Protein AF-A0A813CCL3-F1 (afdb_monomer)

pLDDT: mean 75.65, std 11.77, range [35.5, 90.88]

Secondary structure (DSSP, 8-state):
---S-S-------SS--SSHHHHHHHHHHHHHHHHHHHHHHHHHTT---------HHHHHHHHHTTSS------GGG-TTHHHHS---HHHHHHHHHHTT-S-SGGGS--

Organism: NCBI:txid1628268

Radius of gyration: 16.39 Å; Cα contacts (8 Å, |Δi|>4): 70; chains: 1; bounding box: 43×26×41 Å

Solvent-accessible surface area (backbone atoms only — not comparable to full-atom values): 6962 Å² total; per-residue (Å²): 140,78,54,53,79,93,74,87,85,88,74,83,73,95,65,90,63,95,44,71,68,52,46,54,49,50,52,49,33,51,59,34,40,52,48,26,56,51,26,52,52,29,51,76,68,68,70,47,88,58,87,68,80,50,42,73,75,46,48,58,54,28,48,74,64,71,78,44,82,91,75,92,71,59,74,93,72,38,50,64,47,52,74,77,47,99,63,55,72,71,57,31,51,54,29,31,51,71,40,49,75,57,63,81,70,74,70,69,76,120

Structure (mmCIF, N/CA/C/O backbone):
data_AF-A0A813CCL3-F1
#
_entry.id   AF-A0A813CCL3-F1
#
loop_
_atom_site.group_PDB
_atom_site.id
_atom_site.type_symbol
_atom_site.label_atom_id
_atom_site.label_alt_id
_atom_site.label_comp_id
_atom_site.label_asym_id
_atom_site.label_entity_id
_atom_site.label_seq_id
_atom_site.pdbx_PDB_ins_code
_atom_site.Cartn_x
_atom_site.Cartn_y
_atom_site.Cartn_z
_atom_site.occupancy
_atom_site.B_iso_or_equiv
_atom_site.auth_seq_id
_atom_site.auth_comp_id
_atom_site.auth_asym_id
_atom_site.auth_atom_id
_atom_site.pdbx_PDB_model_num
ATOM 1 N N . MET A 1 1 ? -7.497 -7.714 -18.018 1.00 35.50 1 MET A N 1
ATOM 2 C CA . MET A 1 1 ? -7.810 -6.370 -17.479 1.00 35.50 1 MET A CA 1
ATOM 3 C C . MET A 1 1 ? -7.451 -6.399 -16.002 1.00 35.50 1 MET A C 1
ATOM 5 O O . MET A 1 1 ? -7.986 -7.254 -15.316 1.00 35.50 1 MET A O 1
ATOM 9 N N . GLY A 1 2 ? -6.480 -5.600 -15.551 1.00 46.06 2 GLY A N 1
ATOM 10 C CA . GLY A 1 2 ? -5.970 -5.647 -14.165 1.00 46.06 2 GLY A CA 1
ATOM 11 C C . GLY A 1 2 ? -4.444 -5.611 -14.013 1.00 46.06 2 GLY A C 1
ATOM 12 O O . GLY A 1 2 ? -3.949 -5.701 -12.901 1.00 46.06 2 GLY A O 1
ATOM 13 N N . GLN A 1 3 ? -3.687 -5.469 -15.104 1.00 58.78 3 GLN A N 1
ATOM 14 C CA . GLN A 1 3 ? -2.217 -5.436 -15.077 1.00 58.78 3 GLN A CA 1
ATOM 15 C C . GLN A 1 3 ? -1.650 -4.046 -14.760 1.00 58.78 3 GLN A C 1
ATOM 17 O O . GLN A 1 3 ? -0.546 -3.750 -15.174 1.00 58.78 3 GLN A O 1
ATOM 22 N N . ALA A 1 4 ? -2.407 -3.161 -14.115 1.00 63.88 4 ALA A N 1
ATOM 23 C CA . ALA A 1 4 ? -1.922 -1.831 -13.772 1.00 63.88 4 ALA A CA 1
ATOM 24 C C . ALA A 1 4 ? -2.490 -1.413 -12.411 1.00 63.88 4 ALA A C 1
ATOM 26 O O . ALA A 1 4 ? -3.666 -1.689 -12.138 1.00 63.88 4 ALA A O 1
ATOM 27 N N . PRO A 1 5 ? -1.686 -0.765 -11.553 1.00 69.56 5 PRO A N 1
ATOM 28 C CA . PRO A 1 5 ? -2.147 -0.320 -10.247 1.00 69.56 5 PRO A CA 1
ATOM 29 C C . PRO A 1 5 ? -3.283 0.702 -10.404 1.00 69.56 5 PRO A C 1
ATOM 31 O O . PRO A 1 5 ? -3.158 1.675 -11.143 1.00 69.56 5 PRO A O 1
ATOM 34 N N . ILE A 1 6 ? -4.393 0.483 -9.691 1.00 74.50 6 ILE A N 1
ATOM 35 C CA . ILE A 1 6 ? -5.575 1.369 -9.711 1.00 74.50 6 ILE A CA 1
ATOM 36 C C . ILE A 1 6 ? -5.239 2.740 -9.107 1.00 74.50 6 ILE A C 1
ATOM 38 O O . ILE A 1 6 ? -5.706 3.776 -9.575 1.00 74.50 6 ILE A O 1
ATOM 42 N N . ASN A 1 7 ? -4.419 2.750 -8.058 1.00 76.50 7 ASN A N 1
ATOM 43 C CA . ASN A 1 7 ? -3.907 3.956 -7.432 1.00 76.50 7 ASN A CA 1
ATOM 44 C C . ASN A 1 7 ? -2.534 3.668 -6.824 1.00 76.50 7 ASN A C 1
ATOM 46 O O . ASN A 1 7 ? -2.303 2.585 -6.285 1.00 76.50 7 ASN A O 1
ATOM 50 N N . TRP A 1 8 ? -1.639 4.648 -6.903 1.00 75.19 8 TRP A N 1
ATOM 51 C CA . TRP A 1 8 ? -0.353 4.603 -6.230 1.00 75.19 8 TRP A CA 1
ATOM 52 C C . TRP A 1 8 ? 0.003 5.976 -5.661 1.00 75.19 8 TRP A C 1
ATOM 54 O O . TRP A 1 8 ? -0.142 6.993 -6.343 1.00 75.19 8 TRP A O 1
ATOM 64 N N . ARG A 1 9 ? 0.532 6.003 -4.435 1.00 75.25 9 ARG A N 1
ATOM 65 C CA . ARG A 1 9 ? 1.067 7.210 -3.800 1.00 75.25 9 ARG A CA 1
ATOM 66 C C . ARG A 1 9 ? 2.415 6.896 -3.160 1.00 75.25 9 ARG A C 1
ATOM 68 O O . ARG A 1 9 ? 2.505 6.040 -2.291 1.00 75.25 9 ARG A O 1
ATOM 75 N N . SER A 1 10 ? 3.444 7.648 -3.549 1.00 72.62 10 SER A N 1
ATOM 76 C CA . SER A 1 10 ? 4.726 7.692 -2.842 1.00 72.62 10 SER A CA 1
ATOM 77 C C . SER A 1 10 ? 4.809 9.008 -2.076 1.00 72.62 10 SER A C 1
ATOM 79 O O . SER A 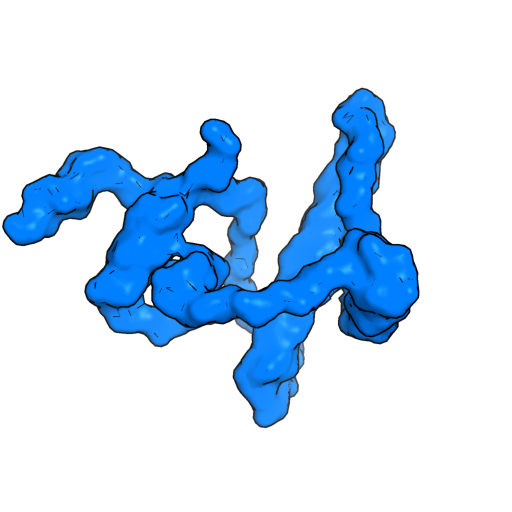1 10 ? 4.801 10.085 -2.672 1.00 72.62 10 SER A O 1
ATOM 81 N N . ALA A 1 11 ? 4.812 8.933 -0.747 1.00 72.19 11 ALA A N 1
ATOM 82 C CA . ALA A 1 11 ? 4.882 10.095 0.129 1.00 72.19 11 ALA A CA 1
ATOM 83 C C . ALA A 1 11 ? 5.756 9.783 1.345 1.00 72.19 11 ALA A C 1
ATOM 85 O O . ALA A 1 11 ? 5.851 8.637 1.781 1.00 72.19 11 ALA A O 1
ATOM 86 N N . ARG A 1 12 ? 6.388 10.816 1.91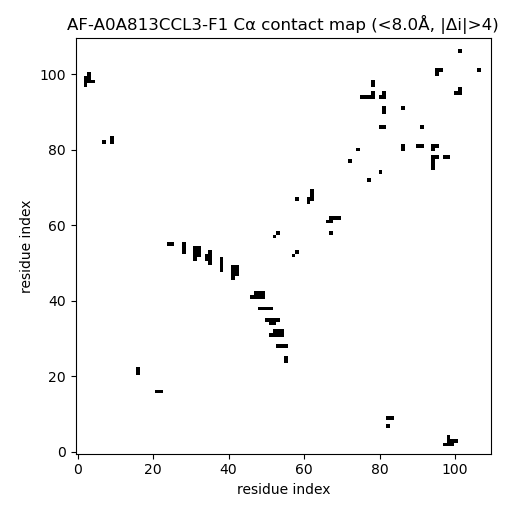5 1.00 74.00 12 ARG A N 1
ATOM 87 C CA . ARG A 1 12 ? 7.073 10.667 3.203 1.00 74.00 12 ARG A CA 1
ATOM 88 C C . ARG A 1 12 ? 6.034 10.420 4.290 1.00 74.00 12 ARG A C 1
ATOM 90 O O . ARG A 1 12 ? 5.104 11.211 4.437 1.00 74.00 12 ARG A O 1
ATOM 97 N N . GLN A 1 13 ? 6.229 9.350 5.050 1.00 74.19 13 GLN A N 1
ATOM 98 C CA . GLN A 1 13 ? 5.386 9.023 6.191 1.00 74.19 13 GLN A CA 1
ATOM 99 C C . GLN A 1 13 ? 5.480 10.130 7.255 1.00 74.19 13 GLN A C 1
ATOM 101 O O . GLN A 1 13 ? 6.569 10.630 7.543 1.00 74.19 13 GLN A O 1
ATOM 106 N N . SER A 1 14 ? 4.342 10.529 7.832 1.00 80.06 14 SER A N 1
ATOM 107 C CA . SER A 1 14 ? 4.266 11.635 8.805 1.00 80.06 14 SER A CA 1
ATOM 108 C C . SER A 1 14 ? 4.843 11.295 10.180 1.00 80.06 14 SER A C 1
ATOM 110 O O . SER A 1 14 ? 5.055 12.185 11.001 1.00 80.06 14 SER A O 1
ATOM 112 N N . THR A 1 15 ? 5.058 10.010 10.454 1.00 81.56 15 THR A N 1
ATOM 113 C CA . THR A 1 15 ? 5.491 9.494 11.753 1.00 81.56 15 THR A CA 1
ATOM 114 C C . THR A 1 15 ? 6.606 8.479 11.543 1.00 81.56 15 THR A C 1
ATOM 116 O O . THR A 1 15 ? 6.563 7.703 10.590 1.00 81.56 15 THR A O 1
ATOM 119 N N . ILE A 1 16 ? 7.608 8.496 12.426 1.00 84.12 16 ILE A N 1
ATOM 120 C CA . ILE A 1 16 ? 8.693 7.512 12.423 1.00 84.12 16 ILE A CA 1
ATOM 121 C C . ILE A 1 16 ? 8.153 6.213 13.017 1.00 84.12 16 ILE A C 1
ATOM 123 O O . ILE A 1 16 ? 7.730 6.191 14.170 1.00 84.12 16 ILE A O 1
ATOM 127 N N . THR A 1 17 ? 8.187 5.144 12.235 1.00 84.75 17 THR A N 1
ATOM 128 C CA . THR A 1 17 ? 7.865 3.792 12.695 1.00 84.75 17 THR A CA 1
ATOM 129 C C . THR A 1 17 ? 9.078 3.137 13.338 1.00 84.75 17 THR A C 1
ATOM 131 O O . THR A 1 17 ? 10.210 3.326 12.890 1.00 84.75 17 THR A O 1
ATOM 134 N N . LEU A 1 18 ? 8.840 2.331 14.365 1.00 87.56 18 LEU A N 1
ATOM 135 C CA . LEU A 1 18 ? 9.855 1.622 15.139 1.00 87.56 18 LEU A CA 1
ATOM 136 C C . LEU A 1 18 ? 10.251 0.278 14.508 1.00 87.56 18 LEU A C 1
ATOM 138 O O . LEU A 1 18 ? 11.219 -0.343 14.943 1.00 87.56 18 LEU A O 1
ATOM 142 N N . SER A 1 19 ? 9.517 -0.187 13.493 1.00 86.25 19 SER A N 1
ATOM 143 C CA . SER A 1 19 ? 9.818 -1.423 12.763 1.00 86.25 19 SER A CA 1
ATOM 144 C C . SER A 1 19 ? 9.315 -1.382 11.319 1.00 86.25 19 SER A C 1
ATOM 146 O O . SER A 1 19 ? 8.428 -0.598 10.987 1.00 86.25 19 SER A O 1
ATOM 148 N N . THR A 1 20 ? 9.843 -2.271 10.473 1.00 81.38 20 THR A N 1
ATOM 149 C CA . THR A 1 20 ? 9.377 -2.451 9.088 1.00 81.38 20 THR A CA 1
ATOM 150 C C . THR A 1 20 ? 7.928 -2.927 9.026 1.00 81.38 20 THR A C 1
ATOM 152 O O . THR A 1 20 ? 7.165 -2.433 8.205 1.00 81.38 20 THR A O 1
ATOM 155 N N . ALA A 1 21 ? 7.527 -3.825 9.931 1.00 81.94 21 ALA A N 1
ATOM 156 C CA . ALA A 1 21 ? 6.149 -4.304 10.030 1.00 81.94 21 ALA A CA 1
ATOM 157 C C . ALA A 1 21 ? 5.167 -3.161 10.338 1.00 81.94 21 ALA A C 1
ATOM 159 O O . ALA A 1 21 ? 4.069 -3.108 9.791 1.00 81.94 21 ALA A O 1
ATOM 160 N N . GLU A 1 22 ? 5.569 -2.210 11.183 1.00 81.25 22 GLU A N 1
ATOM 161 C CA . GLU A 1 22 ? 4.759 -1.028 11.480 1.00 81.25 22 GLU A CA 1
ATOM 162 C C . GLU A 1 22 ? 4.669 -0.076 10.275 1.00 81.25 22 GLU A C 1
ATOM 164 O O . GLU A 1 22 ? 3.596 0.467 10.009 1.00 81.25 22 GLU A O 1
ATOM 169 N N . SER A 1 23 ? 5.751 0.087 9.501 1.00 82.69 23 SER A N 1
ATOM 170 C CA . SER A 1 23 ? 5.714 0.833 8.231 1.00 82.69 23 SER A CA 1
ATOM 171 C C . SER A 1 23 ? 4.771 0.183 7.216 1.00 82.69 23 SER A C 1
ATOM 173 O O . SER A 1 23 ? 3.969 0.875 6.590 1.00 82.69 23 SER A O 1
ATOM 175 N N . GLU A 1 24 ? 4.829 -1.144 7.077 1.00 82.75 24 GLU A N 1
ATOM 176 C CA . GLU A 1 24 ? 3.960 -1.909 6.175 1.00 82.75 24 GLU A CA 1
ATOM 177 C C . GLU A 1 24 ? 2.488 -1.835 6.612 1.00 82.75 24 GLU A C 1
ATOM 179 O O . GLU A 1 24 ? 1.603 -1.631 5.775 1.00 82.75 24 GLU A O 1
ATOM 184 N N . LEU A 1 25 ? 2.208 -1.901 7.919 1.00 83.00 25 LEU A N 1
ATOM 185 C CA . LEU A 1 25 ? 0.861 -1.706 8.461 1.00 83.00 25 LEU A CA 1
ATOM 186 C C . LEU A 1 25 ? 0.339 -0.289 8.185 1.00 83.00 25 LEU A C 1
ATOM 188 O O . LEU A 1 25 ? -0.811 -0.127 7.781 1.00 83.00 25 LEU A O 1
ATOM 192 N N . ALA A 1 26 ? 1.165 0.740 8.375 1.00 83.06 26 ALA A N 1
ATOM 193 C CA . ALA A 1 26 ? 0.776 2.121 8.105 1.00 83.06 26 ALA A CA 1
ATOM 194 C C . ALA A 1 26 ? 0.474 2.356 6.616 1.00 83.06 26 ALA A C 1
ATOM 196 O O 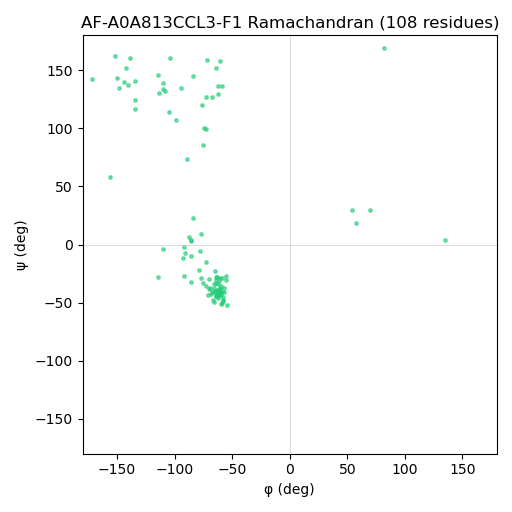. ALA A 1 26 ? -0.560 2.939 6.285 1.00 83.06 26 ALA A O 1
ATOM 197 N N . ALA A 1 27 ? 1.323 1.840 5.722 1.00 80.94 27 ALA A N 1
ATOM 198 C CA . ALA A 1 27 ? 1.085 1.883 4.281 1.00 80.94 27 ALA A CA 1
ATOM 199 C C . ALA A 1 27 ? -0.206 1.139 3.897 1.00 80.94 27 ALA A C 1
ATOM 201 O O . ALA A 1 27 ? -0.996 1.640 3.095 1.00 80.94 27 ALA A O 1
ATOM 202 N N . SER A 1 28 ? -0.465 -0.012 4.526 1.00 80.56 28 SER A N 1
ATOM 203 C CA . SER A 1 28 ? -1.703 -0.775 4.334 1.00 80.56 28 SER A CA 1
ATOM 204 C C . SER A 1 28 ? -2.931 0.029 4.758 1.00 80.56 28 SER A C 1
ATOM 206 O O . SER A 1 28 ? -3.919 0.060 4.033 1.00 80.56 28 SER A O 1
ATOM 208 N N . VAL A 1 29 ? -2.872 0.734 5.893 1.00 81.62 29 VAL A N 1
ATOM 209 C CA . VAL A 1 29 ? -3.963 1.609 6.355 1.00 81.62 29 VAL A CA 1
ATOM 210 C C . VAL A 1 29 ? -4.208 2.768 5.384 1.00 81.62 29 VAL A C 1
ATOM 212 O O . VAL A 1 29 ? -5.366 3.064 5.097 1.00 81.62 29 VAL A O 1
ATOM 215 N N . GLU A 1 30 ? -3.162 3.408 4.851 1.00 81.38 30 GLU A N 1
ATOM 216 C CA . GLU A 1 30 ? -3.321 4.491 3.867 1.00 81.38 30 GLU A CA 1
ATOM 217 C C . GLU A 1 30 ? -3.921 4.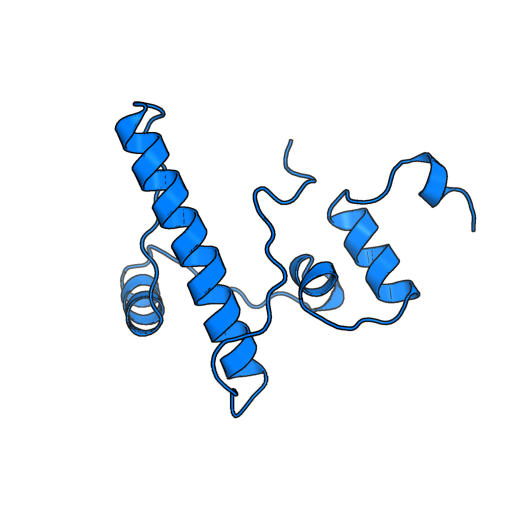008 2.542 1.00 81.38 30 GLU A C 1
ATOM 219 O O . GLU A 1 30 ? -4.900 4.590 2.067 1.00 81.38 30 GLU A O 1
ATOM 224 N N . GLY A 1 31 ? -3.387 2.928 1.960 1.00 79.50 31 GLY A N 1
ATOM 225 C CA . GLY A 1 31 ? -3.929 2.361 0.719 1.00 79.50 31 GLY A CA 1
ATOM 226 C C . GLY A 1 31 ? -5.385 1.938 0.885 1.00 79.50 31 GLY A C 1
ATOM 227 O O . GLY A 1 31 ? -6.234 2.137 0.015 1.00 79.50 31 GLY A O 1
ATOM 228 N N . ALA A 1 32 ? -5.705 1.443 2.070 1.00 77.69 32 ALA A N 1
ATOM 229 C CA . ALA A 1 32 ? -7.039 1.034 2.392 1.00 77.69 32 ALA A CA 1
ATOM 230 C C . ALA A 1 32 ? -8.008 2.201 2.654 1.00 77.69 32 ALA A C 1
ATOM 232 O O . ALA A 1 32 ? -9.169 2.101 2.268 1.00 77.69 32 ALA A O 1
ATOM 233 N N . LEU A 1 33 ? -7.545 3.322 3.223 1.00 78.62 33 LEU A N 1
ATOM 234 C CA . LEU A 1 33 ? -8.298 4.582 3.304 1.00 78.62 33 LEU A CA 1
ATOM 235 C C . LEU A 1 33 ? -8.614 5.150 1.908 1.00 78.62 33 LEU A C 1
ATOM 237 O O . LEU A 1 33 ? -9.721 5.648 1.670 1.00 78.62 33 LEU A O 1
ATOM 241 N N . ALA A 1 34 ? -7.656 5.062 0.980 1.00 80.31 34 ALA A N 1
ATOM 242 C CA . ALA A 1 34 ? -7.843 5.493 -0.404 1.00 80.31 34 ALA A CA 1
ATOM 243 C C . ALA A 1 34 ? -8.962 4.697 -1.098 1.00 80.31 34 ALA A C 1
ATOM 245 O O . ALA A 1 34 ? -9.800 5.289 -1.780 1.00 80.31 34 ALA A O 1
ATOM 246 N N . LEU A 1 35 ? -9.044 3.385 -0.843 1.00 78.31 35 LEU A N 1
ATOM 247 C CA . LEU A 1 35 ? -10.131 2.537 -1.342 1.00 78.31 35 LEU A CA 1
ATOM 248 C C . LEU A 1 35 ? -11.510 2.990 -0.821 1.00 78.31 35 LEU A C 1
ATOM 250 O O . LEU A 1 35 ? -12.467 3.008 -1.589 1.00 78.31 35 LEU A O 1
ATOM 254 N N . LEU A 1 36 ? -11.599 3.447 0.436 1.00 76.88 36 LEU A N 1
ATOM 255 C CA . LEU A 1 36 ? -12.875 3.888 1.046 1.00 76.88 36 LEU A CA 1
ATOM 256 C C . LEU A 1 36 ? -13.380 5.151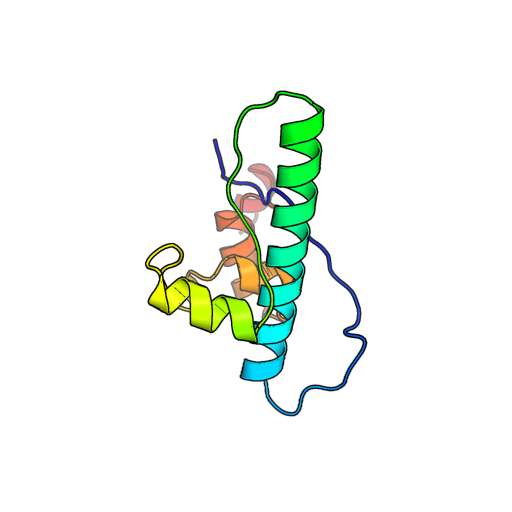 0.409 1.00 76.88 36 LEU A C 1
ATOM 258 O O . LEU A 1 36 ? -14.570 5.311 0.161 1.00 76.88 36 LEU A O 1
ATOM 262 N N . SER A 1 37 ? -12.443 6.063 0.184 1.00 79.56 37 SER A N 1
ATOM 263 C CA . SER A 1 37 ? -12.723 7.330 -0.464 1.00 79.56 37 SER A CA 1
ATOM 264 C C . SER A 1 37 ? -13.236 7.072 -1.882 1.00 79.56 37 SER A C 1
ATOM 266 O O . SER A 1 37 ? -14.218 7.679 -2.296 1.00 79.56 37 SER A O 1
ATOM 268 N N . ALA A 1 38 ? -12.635 6.114 -2.598 1.00 80.81 38 ALA A N 1
ATOM 269 C CA . ALA A 1 38 ? -13.099 5.701 -3.918 1.00 80.81 38 ALA A CA 1
ATOM 270 C C . ALA A 1 38 ? -14.484 5.027 -3.885 1.00 80.81 38 ALA A C 1
ATOM 272 O O . ALA A 1 38 ? -15.313 5.327 -4.742 1.00 80.81 38 ALA A O 1
ATOM 273 N N . GLU A 1 39 ? -14.775 4.165 -2.902 1.00 78.75 39 GLU A N 1
ATOM 274 C CA . GLU A 1 39 ? -16.118 3.591 -2.716 1.00 78.75 39 GLU A CA 1
ATOM 275 C C . GLU A 1 39 ? -17.165 4.660 -2.421 1.00 78.75 39 GLU A C 1
ATOM 277 O O . GLU A 1 39 ? -18.233 4.636 -3.030 1.00 78.75 39 GLU A O 1
ATOM 282 N N . ALA A 1 40 ? -16.871 5.592 -1.513 1.00 79.56 40 ALA A N 1
ATOM 283 C CA . ALA A 1 40 ? -17.792 6.664 -1.157 1.00 79.56 40 ALA A CA 1
ATOM 284 C C . ALA A 1 40 ? -18.162 7.483 -2.400 1.00 79.56 40 ALA A C 1
ATOM 286 O O . ALA A 1 40 ? -19.346 7.630 -2.704 1.00 79.56 40 ALA A O 1
ATOM 287 N N . LEU A 1 41 ? -17.161 7.888 -3.189 1.00 81.50 41 LEU A N 1
ATOM 288 C CA . LEU A 1 41 ? -17.375 8.560 -4.473 1.00 81.50 41 LEU A CA 1
ATOM 289 C C . LEU A 1 41 ? -18.163 7.687 -5.459 1.00 81.50 41 LEU A C 1
ATOM 291 O O . LEU A 1 41 ? -19.072 8.171 -6.127 1.00 81.50 41 LEU A O 1
ATOM 295 N N . GLY A 1 42 ? -17.863 6.389 -5.530 1.00 81.44 42 GLY A N 1
ATOM 296 C CA . GLY A 1 42 ? -18.615 5.442 -6.353 1.00 81.44 42 GLY A CA 1
ATOM 297 C C . GLY A 1 42 ? -20.095 5.371 -5.972 1.00 81.44 42 GLY A C 1
ATOM 298 O O . GLY A 1 42 ? -20.957 5.356 -6.851 1.00 81.44 42 GLY A O 1
ATOM 299 N N . SER A 1 43 ? -20.395 5.392 -4.673 1.00 79.56 43 SER A N 1
ATOM 300 C CA . SER A 1 43 ? -21.765 5.387 -4.157 1.00 79.56 43 SER A CA 1
ATOM 301 C C . SER A 1 43 ? -22.512 6.684 -4.481 1.00 79.56 43 SER A C 1
ATOM 303 O O . SER A 1 43 ? -23.659 6.625 -4.918 1.00 79.56 43 SER A O 1
ATOM 305 N N . GLU A 1 44 ? -21.846 7.838 -4.370 1.00 84.00 44 GLU A N 1
ATOM 306 C CA . GLU A 1 44 ? -22.409 9.144 -4.741 1.00 84.00 44 GLU A CA 1
ATOM 307 C C . GLU A 1 44 ? -22.706 9.236 -6.244 1.00 84.00 44 GLU A C 1
ATOM 309 O O . GLU A 1 44 ? -23.689 9.850 -6.655 1.00 84.00 44 GLU A O 1
ATOM 314 N N . LEU A 1 45 ? -21.890 8.578 -7.070 1.00 85.50 45 LEU A N 1
ATOM 315 C CA . LEU A 1 45 ? -22.039 8.537 -8.525 1.00 85.50 45 LEU A CA 1
ATOM 316 C C . LEU A 1 45 ? -22.961 7.407 -9.022 1.00 85.50 45 LEU A C 1
ATOM 318 O O . LEU A 1 45 ? -23.062 7.198 -10.231 1.00 85.50 45 LEU A O 1
ATOM 322 N N . ASN A 1 46 ? -23.637 6.673 -8.125 1.00 80.19 46 ASN A N 1
ATOM 323 C CA . ASN A 1 46 ? -24.454 5.493 -8.451 1.00 80.19 46 ASN A CA 1
ATOM 324 C C . ASN A 1 46 ? -23.704 4.409 -9.256 1.00 80.19 46 ASN A C 1
ATOM 326 O O . ASN A 1 46 ? -24.311 3.647 -10.007 1.00 80.19 46 ASN A O 1
ATOM 330 N N . LEU A 1 47 ? -22.386 4.284 -9.071 1.00 73.44 47 LEU A N 1
ATOM 331 C CA . LEU A 1 47 ? -21.544 3.291 -9.756 1.00 73.44 47 LEU A CA 1
ATOM 332 C C . LEU A 1 47 ? -21.679 1.867 -9.177 1.00 73.44 47 LEU A C 1
ATOM 334 O O . LEU A 1 47 ? -20.940 0.962 -9.558 1.00 73.44 47 LEU A O 1
ATOM 338 N N . GLY A 1 48 ? -22.646 1.646 -8.285 1.00 62.81 48 GLY A N 1
ATOM 339 C CA . GLY A 1 48 ? -22.819 0.394 -7.557 1.00 62.81 48 GLY A CA 1
ATOM 340 C C . GLY A 1 48 ? -21.905 0.297 -6.333 1.00 62.81 48 GLY A C 1
ATOM 341 O O . GLY A 1 48 ? -21.016 1.117 -6.107 1.00 62.81 48 GLY A O 1
ATOM 342 N N . LYS A 1 49 ? -22.166 -0.702 -5.489 1.00 56.38 49 LYS A N 1
ATOM 343 C CA . LYS A 1 49 ? -21.455 -0.893 -4.222 1.00 56.38 49 LYS A CA 1
ATOM 344 C C . LYS A 1 49 ? -20.043 -1.431 -4.486 1.00 56.38 49 LYS A C 1
ATOM 346 O O . LYS A 1 49 ? -19.873 -2.629 -4.697 1.00 56.38 49 LYS A O 1
ATOM 351 N N . MET A 1 50 ? -19.035 -0.561 -4.444 1.00 57.31 50 MET A N 1
ATOM 352 C CA . MET A 1 50 ? -17.682 -0.981 -4.049 1.00 57.31 50 MET A CA 1
ATOM 353 C C . MET A 1 50 ? -17.697 -1.263 -2.538 1.00 57.31 50 MET A C 1
ATOM 355 O O . MET A 1 50 ? -18.644 -0.858 -1.882 1.00 57.31 50 MET A O 1
ATOM 359 N N . ARG A 1 51 ? -16.769 -2.039 -1.973 1.00 52.72 51 ARG A N 1
ATOM 360 C CA . ARG A 1 51 ? -16.862 -2.505 -0.575 1.00 52.72 51 ARG A CA 1
ATOM 361 C C . ARG A 1 51 ? -15.521 -2.329 0.129 1.00 52.72 51 ARG A C 1
ATOM 363 O O . ARG A 1 51 ? -14.553 -2.966 -0.273 1.00 52.72 51 ARG A O 1
ATOM 370 N N . SER A 1 52 ? -15.456 -1.496 1.166 1.00 49.41 52 SER A N 1
ATOM 371 C CA . SER A 1 52 ? -14.218 -1.134 1.862 1.00 49.41 52 SER A CA 1
ATOM 372 C C . SER A 1 52 ? -14.490 -0.302 3.142 1.00 49.41 52 SER A C 1
ATOM 374 O O . SER A 1 52 ? -15.370 0.557 3.149 1.00 49.41 52 SER A O 1
ATOM 376 N N . ARG A 1 53 ? -13.743 -0.494 4.263 1.00 50.22 53 ARG A N 1
ATOM 377 C CA . ARG A 1 53 ? -13.729 0.514 5.376 1.00 50.22 53 ARG A CA 1
ATOM 378 C C . ARG A 1 53 ? -12.525 0.617 6.369 1.00 50.22 53 ARG A C 1
ATOM 380 O O . ARG A 1 53 ? -12.760 0.588 7.558 1.00 50.22 53 ARG A O 1
ATOM 387 N N . ILE A 1 54 ? -11.258 0.845 6.012 1.00 53.72 54 ILE A N 1
ATOM 388 C CA . ILE A 1 54 ? -10.092 0.480 6.849 1.00 53.72 54 ILE A CA 1
ATOM 389 C C . ILE A 1 54 ? -9.453 1.527 7.813 1.00 53.72 54 ILE A C 1
ATOM 391 O O . ILE A 1 54 ? -9.144 2.650 7.429 1.00 53.72 54 ILE A O 1
ATOM 395 N N . LYS A 1 55 ? -9.165 1.090 9.063 1.00 55.31 55 LYS A N 1
ATOM 396 C CA . LYS A 1 55 ? -8.205 1.625 10.081 1.00 55.31 55 LYS A CA 1
ATOM 397 C C . LYS A 1 55 ? -7.478 0.452 10.777 1.00 55.31 55 LYS A C 1
ATOM 399 O O . LYS A 1 55 ? -8.035 -0.629 10.800 1.00 55.31 55 LYS A O 1
ATOM 404 N N . ALA A 1 56 ? -6.319 0.627 11.428 1.00 58.78 56 ALA A N 1
ATOM 405 C CA . ALA A 1 56 ? -5.550 -0.490 12.029 1.00 58.78 56 ALA A CA 1
ATOM 406 C C . ALA A 1 56 ? -6.342 -1.383 13.018 1.00 58.78 56 ALA A C 1
ATOM 408 O O . ALA A 1 56 ? -6.403 -2.592 12.828 1.00 58.78 56 ALA A O 1
ATOM 409 N N . GLY A 1 57 ? -7.016 -0.809 14.025 1.00 62.00 57 GLY A N 1
ATOM 410 C CA . GLY A 1 57 ? -7.904 -1.579 14.918 1.00 62.00 57 GLY A CA 1
ATOM 411 C C . GLY A 1 57 ? -9.109 -2.189 14.191 1.00 62.00 57 GLY A C 1
ATOM 412 O O . GLY A 1 57 ? -9.592 -3.253 14.555 1.00 62.00 57 GLY A O 1
ATOM 413 N N . TRP A 1 58 ? -9.535 -1.553 13.103 1.00 66.19 58 TRP A N 1
ATOM 414 C CA . TRP A 1 58 ? -10.591 -2.054 12.235 1.00 66.19 58 TRP A CA 1
ATOM 415 C C . TRP A 1 58 ? -10.111 -3.185 11.308 1.00 66.19 58 TRP A C 1
ATOM 417 O O . TRP A 1 58 ? -10.915 -4.044 10.975 1.00 66.19 58 TRP A O 1
ATOM 427 N N . ILE A 1 59 ? -8.826 -3.240 10.906 1.00 69.12 59 ILE A N 1
ATOM 428 C CA . ILE A 1 59 ? -8.262 -4.372 10.141 1.00 69.12 59 ILE A CA 1
ATOM 429 C C . ILE A 1 59 ? -8.456 -5.631 10.976 1.00 69.12 59 ILE A C 1
ATOM 431 O O . ILE A 1 59 ? -9.045 -6.591 10.497 1.00 69.12 59 ILE A O 1
ATOM 435 N N . TYR A 1 60 ? -8.060 -5.583 12.250 1.00 71.31 60 TYR A N 1
ATOM 436 C CA . TYR A 1 60 ? -8.293 -6.675 13.192 1.00 71.31 60 TYR A CA 1
ATOM 437 C C . TYR A 1 60 ? -9.782 -7.015 13.344 1.00 71.31 60 TYR A C 1
ATOM 439 O O . TYR A 1 60 ? -10.149 -8.184 13.273 1.00 71.31 60 TYR A O 1
ATOM 447 N N . GLU A 1 61 ? -10.650 -6.011 13.486 1.00 71.81 61 GLU A N 1
ATOM 448 C CA . GLU A 1 61 ? -12.105 -6.204 13.584 1.00 71.81 61 GLU A CA 1
ATOM 449 C C . GLU A 1 61 ? -12.709 -6.854 12.322 1.00 71.81 61 GLU A C 1
ATOM 451 O O . GLU A 1 61 ? -13.680 -7.601 12.399 1.00 71.81 61 GLU A O 1
ATOM 456 N N . ARG A 1 62 ? -12.132 -6.607 11.143 1.00 69.12 62 ARG A N 1
ATOM 457 C CA . ARG A 1 62 ? -12.602 -7.166 9.865 1.00 69.12 62 ARG A CA 1
ATOM 458 C C . ARG A 1 62 ? -12.055 -8.530 9.537 1.00 69.12 62 ARG A C 1
ATOM 460 O O . ARG A 1 62 ? -12.791 -9.310 8.947 1.00 69.12 62 ARG A O 1
ATOM 467 N N . LEU A 1 63 ? -10.829 -8.817 9.963 1.00 74.25 63 LEU A N 1
ATOM 468 C CA . LEU A 1 63 ? -10.304 -10.178 9.989 1.00 74.25 63 LEU A CA 1
ATOM 469 C C . LEU A 1 63 ? -11.214 -11.073 10.842 1.00 74.25 63 LEU A C 1
ATOM 471 O O . LEU A 1 63 ? -11.523 -12.187 10.444 1.00 74.25 63 LEU A O 1
ATOM 475 N N . GLN A 1 64 ? -11.708 -10.562 11.978 1.00 79.25 64 GLN A N 1
ATOM 476 C CA . GLN A 1 64 ? -12.687 -11.276 12.809 1.00 79.25 64 GLN A CA 1
ATOM 477 C C . GLN A 1 64 ? -14.076 -11.381 12.170 1.00 79.25 64 GLN A C 1
ATOM 479 O O . GLN A 1 64 ? -14.798 -12.332 12.445 1.00 79.25 64 GLN A O 1
ATOM 484 N N . ALA A 1 65 ? -14.462 -10.408 11.343 1.00 80.56 65 ALA A N 1
ATOM 485 C CA . ALA A 1 65 ? -15.743 -10.400 10.640 1.00 80.56 65 ALA A CA 1
ATOM 486 C C . ALA A 1 65 ? -15.732 -11.179 9.308 1.00 80.56 65 ALA A C 1
ATOM 488 O O . ALA A 1 65 ? -16.737 -11.131 8.608 1.00 80.56 65 ALA A O 1
ATOM 489 N N . GLU A 1 66 ? -14.620 -11.837 8.943 1.00 75.25 66 GLU A N 1
ATOM 490 C CA . GLU A 1 66 ? -14.421 -12.590 7.681 1.00 75.25 66 GLU A CA 1
ATOM 491 C C . GLU A 1 66 ? -14.633 -11.760 6.398 1.00 75.25 66 GLU A C 1
ATOM 493 O O . GLU A 1 66 ? -14.806 -12.266 5.293 1.00 75.25 66 GLU A O 1
ATOM 498 N N . ASP A 1 67 ? -14.578 -10.440 6.537 1.00 71.44 67 ASP A N 1
ATOM 499 C CA . ASP A 1 67 ? -14.764 -9.476 5.452 1.00 71.44 67 ASP A CA 1
ATOM 500 C C . ASP A 1 67 ? -13.438 -9.103 4.769 1.00 71.44 67 ASP A C 1
ATOM 502 O O . ASP A 1 67 ? -13.424 -8.367 3.779 1.00 71.44 67 ASP A O 1
ATOM 506 N N . LEU A 1 68 ? -12.326 -9.565 5.339 1.00 71.19 68 LEU A N 1
ATOM 507 C CA . LEU A 1 68 ? -10.964 -9.379 4.872 1.00 71.19 68 LEU A CA 1
ATOM 508 C C . LEU A 1 68 ? -10.168 -10.619 5.283 1.00 71.19 68 LEU A C 1
ATOM 510 O O . LEU A 1 68 ? -10.283 -11.061 6.423 1.00 71.19 68 LEU A O 1
ATOM 514 N N . GLU A 1 69 ? -9.364 -11.163 4.378 1.00 76.62 69 GLU A N 1
ATOM 515 C CA . GLU A 1 69 ? -8.486 -12.300 4.661 1.00 76.62 69 GLU A CA 1
ATOM 516 C C . GLU A 1 69 ? -7.033 -11.832 4.661 1.00 76.62 69 GLU A C 1
ATOM 518 O O . GLU A 1 69 ? -6.631 -11.000 3.843 1.00 76.62 69 GLU A O 1
ATOM 523 N N . LEU A 1 70 ? -6.246 -12.343 5.609 1.00 78.00 70 LEU A N 1
ATOM 524 C CA . LEU A 1 70 ? -4.815 -12.079 5.668 1.00 78.00 70 LEU A CA 1
ATOM 525 C C . LEU A 1 70 ? -4.078 -13.260 5.049 1.00 78.00 70 LEU A C 1
ATOM 527 O O . LEU A 1 70 ? -3.988 -14.327 5.654 1.00 78.00 70 LEU A O 1
ATOM 531 N N . GLU A 1 71 ? -3.534 -13.057 3.857 1.00 83.62 71 GLU A N 1
ATOM 532 C CA . GLU A 1 71 ? -2.702 -14.047 3.185 1.00 83.62 71 GLU A CA 1
ATOM 533 C C . GLU A 1 71 ? -1.246 -13.581 3.187 1.00 83.62 71 GLU A C 1
ATOM 535 O O . GLU A 1 71 ? -0.932 -12.433 2.867 1.00 83.62 71 GLU A O 1
ATOM 540 N N . HIS A 1 72 ? -0.335 -14.478 3.561 1.00 85.12 72 HIS A N 1
ATOM 541 C CA . HIS A 1 72 ? 1.085 -14.227 3.368 1.00 85.12 72 HIS A CA 1
ATOM 542 C C . HIS A 1 72 ? 1.421 -14.343 1.881 1.00 85.12 72 HIS A C 1
ATOM 544 O O . HIS A 1 72 ? 1.204 -15.391 1.273 1.00 85.12 72 HIS A O 1
ATOM 550 N N . TRP A 1 73 ? 2.062 -13.312 1.336 1.00 86.12 73 TRP A N 1
ATOM 551 C CA . TRP A 1 73 ? 2.521 -13.312 -0.044 1.00 86.12 73 TRP A CA 1
ATOM 552 C C . TRP A 1 73 ? 4.056 -13.300 -0.125 1.00 86.12 73 TRP A C 1
ATOM 554 O O . TRP A 1 73 ? 4.690 -12.470 0.532 1.00 86.12 73 TRP A O 1
ATOM 564 N N . PRO A 1 74 ? 4.691 -14.191 -0.915 1.00 89.06 74 PRO A N 1
ATOM 565 C CA . PRO A 1 74 ? 6.140 -14.180 -1.096 1.00 89.06 74 PRO A CA 1
ATOM 566 C C . PRO A 1 74 ? 6.635 -12.840 -1.656 1.00 89.06 74 PRO A C 1
ATOM 568 O O . PRO A 1 74 ? 6.080 -12.329 -2.628 1.00 89.06 74 PRO A O 1
ATOM 571 N N . GLY A 1 75 ? 7.735 -12.308 -1.112 1.00 84.06 75 GLY A N 1
ATOM 572 C CA . GLY A 1 75 ? 8.300 -11.018 -1.544 1.00 84.06 75 GLY A CA 1
ATOM 573 C C . GLY A 1 75 ? 8.684 -10.968 -3.0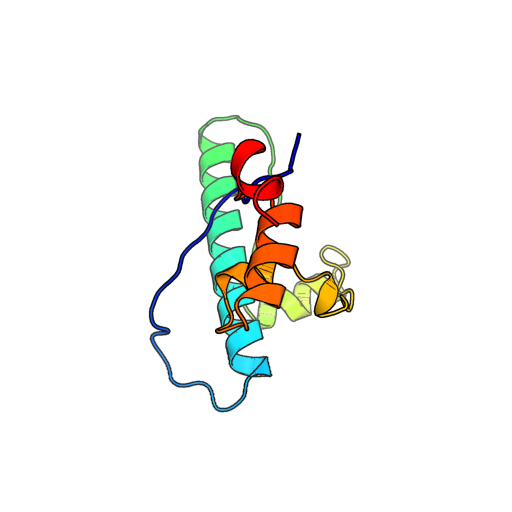29 1.00 84.06 75 GLY A C 1
ATOM 574 O O . GLY A 1 75 ? 8.581 -9.926 -3.667 1.00 84.06 75 GLY A O 1
ATOM 575 N N . ASP A 1 76 ? 9.044 -12.111 -3.620 1.00 86.06 76 ASP A N 1
ATOM 576 C CA . ASP A 1 76 ? 9.337 -12.214 -5.054 1.00 86.06 76 ASP A CA 1
ATOM 577 C C . ASP A 1 76 ? 8.114 -11.942 -5.945 1.00 86.06 76 ASP A C 1
ATOM 579 O O . ASP A 1 76 ? 8.277 -11.575 -7.108 1.00 86.06 76 ASP A O 1
ATOM 583 N N . LEU A 1 77 ? 6.910 -12.115 -5.394 1.00 87.62 77 LEU A N 1
ATOM 584 C CA . LEU A 1 77 ? 5.623 -11.938 -6.063 1.00 87.62 77 LEU A CA 1
ATOM 585 C C . LEU A 1 77 ? 4.857 -10.707 -5.542 1.00 87.62 77 LEU A C 1
ATOM 587 O O . LEU A 1 77 ? 3.782 -10.392 -6.054 1.00 87.62 77 LEU A O 1
ATOM 591 N N . GLN A 1 78 ? 5.381 -10.014 -4.526 1.00 88.31 78 GLN A N 1
ATOM 592 C CA . GLN A 1 78 ? 4.761 -8.852 -3.889 1.00 88.31 78 GLN A CA 1
ATOM 593 C C . GLN A 1 78 ? 4.906 -7.623 -4.794 1.00 88.31 78 GLN A C 1
ATOM 595 O O . GLN A 1 78 ? 5.824 -6.822 -4.646 1.00 88.31 78 GLN A O 1
ATOM 600 N N . LEU A 1 79 ? 3.981 -7.449 -5.741 1.00 87.06 79 LEU A N 1
ATOM 601 C CA . LEU A 1 79 ? 4.024 -6.350 -6.719 1.00 87.06 79 LEU A CA 1
ATOM 602 C C . LEU A 1 79 ? 4.108 -4.961 -6.065 1.00 87.06 79 LEU A C 1
ATOM 604 O O . LEU A 1 79 ? 4.739 -4.061 -6.615 1.00 87.06 79 LEU A O 1
ATOM 608 N N . ALA A 1 80 ? 3.528 -4.800 -4.871 1.00 83.81 80 ALA A N 1
ATOM 609 C CA . ALA A 1 80 ? 3.601 -3.564 -4.096 1.00 83.81 80 ALA A CA 1
ATOM 610 C C . ALA A 1 80 ? 5.043 -3.162 -3.731 1.00 83.81 80 ALA A C 1
ATOM 612 O O . ALA A 1 80 ? 5.326 -1.966 -3.651 1.00 83.81 80 ALA A O 1
ATOM 613 N N . ASP A 1 81 ? 5.966 -4.123 -3.581 1.00 87.50 81 ASP A N 1
ATOM 614 C CA . ASP A 1 81 ? 7.368 -3.854 -3.238 1.00 87.50 81 ASP A CA 1
ATOM 615 C C . ASP A 1 81 ? 8.085 -3.049 -4.325 1.00 87.50 81 ASP A C 1
ATOM 617 O O . ASP A 1 81 ? 8.954 -2.239 -4.001 1.00 87.50 81 ASP A O 1
ATOM 621 N N . ALA A 1 82 ? 7.689 -3.203 -5.597 1.00 86.12 82 ALA A N 1
ATOM 622 C CA . ALA A 1 82 ? 8.222 -2.412 -6.712 1.00 86.12 82 ALA A CA 1
ATOM 623 C C . ALA A 1 82 ? 8.080 -0.907 -6.487 1.00 86.12 82 ALA A C 1
ATOM 625 O O . ALA A 1 82 ? 8.828 -0.108 -7.046 1.00 86.12 82 ALA A O 1
ATOM 626 N N . LEU A 1 83 ? 7.079 -0.533 -5.700 1.00 82.56 83 LEU A N 1
ATOM 627 C CA . LEU A 1 83 ? 6.655 0.835 -5.543 1.00 82.56 83 LEU A CA 1
ATOM 628 C C . LEU A 1 83 ? 6.895 1.338 -4.103 1.00 82.56 83 LEU A C 1
ATOM 630 O O . LEU A 1 83 ? 7.152 2.530 -3.923 1.00 82.56 83 LEU A O 1
ATOM 634 N N . THR A 1 84 ? 6.885 0.464 -3.083 1.00 78.88 84 THR A N 1
ATOM 635 C CA . THR A 1 84 ? 7.132 0.829 -1.670 1.00 78.88 84 THR A CA 1
ATOM 636 C C . THR A 1 84 ? 8.591 0.718 -1.225 1.00 78.88 84 THR A C 1
ATOM 638 O O . THR A 1 84 ? 8.966 1.400 -0.268 1.00 78.88 84 THR A O 1
ATOM 641 N N . LYS A 1 85 ? 9.416 -0.144 -1.839 1.00 82.31 85 LYS A N 1
ATOM 642 C CA . LYS A 1 85 ? 10.745 -0.497 -1.305 1.00 82.31 85 LYS A CA 1
ATOM 643 C C . LYS A 1 85 ? 11.893 -0.029 -2.208 1.00 82.31 85 LYS A C 1
ATOM 645 O O . LYS A 1 85 ? 11.787 -0.077 -3.432 1.00 82.31 85 LYS A O 1
ATOM 650 N N . PRO A 1 86 ? 13.041 0.370 -1.629 1.00 79.19 86 PRO A N 1
ATOM 651 C CA . PRO A 1 86 ? 14.270 0.556 -2.391 1.00 79.19 86 PRO A CA 1
ATOM 652 C C . PRO A 1 86 ? 14.841 -0.818 -2.777 1.00 79.19 86 PRO A C 1
ATOM 654 O O . PRO A 1 86 ? 15.474 -1.495 -1.968 1.00 79.19 86 PRO A O 1
ATOM 657 N N . LEU A 1 87 ? 14.585 -1.248 -4.012 1.00 87.12 87 LEU A N 1
ATOM 658 C CA . LEU A 1 87 ? 14.986 -2.557 -4.534 1.00 87.12 87 LEU A CA 1
ATOM 659 C C . LEU A 1 87 ? 16.196 -2.463 -5.472 1.00 87.12 87 LEU A C 1
ATOM 661 O O . LEU A 1 87 ? 16.484 -1.413 -6.046 1.00 87.12 87 LEU A O 1
ATOM 665 N N . SER A 1 88 ? 16.887 -3.588 -5.679 1.00 90.88 88 SER A N 1
ATOM 666 C CA . SER A 1 88 ? 17.912 -3.682 -6.725 1.00 90.88 88 SER A CA 1
ATOM 667 C C . SER A 1 88 ? 17.290 -3.511 -8.112 1.00 90.88 88 SER A C 1
ATOM 669 O O . SER A 1 88 ? 16.142 -3.897 -8.335 1.00 90.88 88 SER A O 1
ATOM 671 N N . SER A 1 89 ? 18.056 -3.001 -9.080 1.00 87.31 89 SER A N 1
ATOM 672 C CA . SER A 1 89 ? 17.543 -2.737 -10.432 1.00 87.31 89 SER A CA 1
ATOM 673 C C . SER A 1 89 ? 16.950 -3.981 -11.098 1.00 87.31 89 SER A C 1
ATOM 675 O O . SER A 1 89 ? 15.926 -3.897 -11.766 1.00 87.31 89 SER A O 1
ATOM 677 N N . MET A 1 90 ? 17.558 -5.151 -10.883 1.00 87.38 90 MET A N 1
ATOM 678 C CA . MET A 1 90 ? 17.049 -6.430 -11.389 1.00 87.38 90 MET A CA 1
ATOM 679 C C . MET A 1 90 ? 15.692 -6.788 -10.770 1.00 87.38 90 MET A C 1
ATOM 681 O O . MET A 1 90 ? 14.771 -7.191 -11.479 1.00 87.38 90 MET A O 1
ATOM 685 N N . ARG A 1 91 ? 15.546 -6.604 -9.452 1.00 88.62 91 ARG A N 1
ATOM 686 C CA . ARG A 1 91 ? 14.302 -6.917 -8.746 1.00 88.62 91 ARG A CA 1
ATOM 687 C C . ARG A 1 91 ? 13.186 -5.938 -9.098 1.00 88.62 91 ARG A C 1
ATOM 689 O O . ARG A 1 91 ? 12.070 -6.375 -9.364 1.00 88.62 91 ARG A O 1
ATOM 696 N N . LEU A 1 92 ? 13.506 -4.644 -9.145 1.00 87.88 92 LEU A N 1
ATOM 697 C CA . LEU A 1 92 ? 12.578 -3.596 -9.553 1.00 87.88 92 LEU A CA 1
ATOM 698 C C . LEU A 1 92 ? 12.045 -3.864 -10.961 1.00 87.88 92 LEU A C 1
ATOM 700 O O . LEU A 1 92 ? 10.836 -3.863 -11.14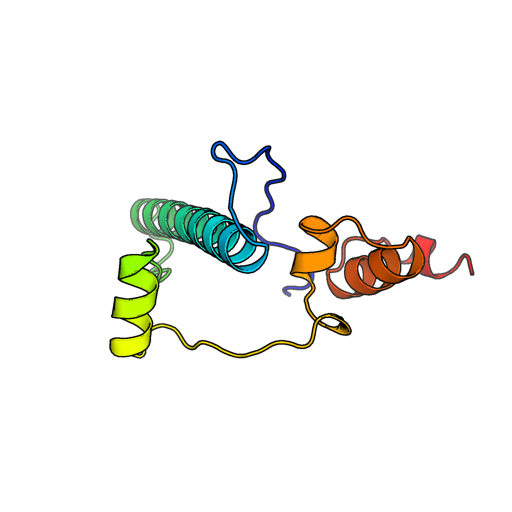7 1.00 87.88 92 LEU A O 1
ATOM 704 N N . ARG A 1 93 ? 12.921 -4.178 -11.927 1.00 86.06 93 ARG A N 1
ATOM 705 C CA . ARG A 1 93 ? 12.509 -4.529 -13.297 1.00 86.06 93 ARG A CA 1
ATOM 706 C C . ARG A 1 93 ? 11.598 -5.755 -13.338 1.00 86.06 93 ARG A C 1
ATOM 708 O O . ARG A 1 93 ? 10.584 -5.729 -14.025 1.00 86.06 93 ARG A O 1
ATOM 715 N N . SER A 1 94 ? 11.919 -6.806 -12.584 1.00 87.19 94 SER A N 1
ATOM 716 C CA . SER A 1 94 ? 11.087 -8.015 -12.529 1.00 87.19 94 SER A CA 1
ATOM 717 C C . SER A 1 94 ? 9.662 -7.717 -12.037 1.00 87.19 94 SER A C 1
ATOM 719 O O . SER A 1 94 ? 8.686 -8.037 -12.718 1.00 87.19 94 SER A O 1
ATOM 721 N N . LEU A 1 95 ? 9.527 -7.020 -10.903 1.00 87.75 95 LEU A N 1
ATOM 722 C CA . LEU A 1 95 ? 8.215 -6.670 -10.354 1.00 87.75 95 LEU A CA 1
ATOM 723 C C . LEU A 1 95 ? 7.486 -5.615 -11.212 1.00 87.75 95 LEU A C 1
ATOM 725 O O . LEU A 1 95 ? 6.282 -5.737 -11.421 1.00 87.75 95 LEU A O 1
ATOM 729 N N . ALA A 1 96 ? 8.202 -4.625 -11.762 1.00 86.19 96 ALA A N 1
ATOM 730 C CA . ALA A 1 96 ? 7.648 -3.605 -12.659 1.00 86.19 96 ALA A CA 1
ATOM 731 C C . ALA A 1 96 ? 7.075 -4.214 -13.950 1.00 86.19 96 ALA A C 1
ATOM 733 O O . ALA A 1 96 ? 6.061 -3.742 -14.463 1.00 86.19 96 ALA A O 1
ATOM 734 N N . ARG A 1 97 ? 7.683 -5.298 -14.451 1.00 83.12 97 ARG A N 1
ATOM 735 C CA . ARG A 1 97 ? 7.151 -6.075 -15.577 1.00 83.12 97 ARG A CA 1
ATOM 736 C C . ARG A 1 97 ? 5.851 -6.774 -15.196 1.00 83.12 97 ARG A C 1
ATOM 738 O O . ARG A 1 97 ? 4.872 -6.680 -15.925 1.00 83.12 97 ARG A O 1
ATOM 745 N N . MET A 1 98 ? 5.827 -7.447 -14.045 1.00 84.62 98 MET A N 1
ATOM 746 C CA . MET A 1 98 ? 4.638 -8.175 -13.587 1.00 84.62 98 MET A CA 1
ATOM 747 C C . MET A 1 98 ? 3.457 -7.252 -13.261 1.00 84.62 98 MET A C 1
ATOM 749 O O . MET A 1 98 ? 2.313 -7.622 -13.509 1.00 84.62 98 MET A O 1
ATOM 753 N N . ILE A 1 99 ? 3.724 -6.048 -12.749 1.00 86.12 99 ILE A N 1
ATOM 754 C CA . ILE A 1 99 ? 2.701 -5.036 -12.444 1.00 86.12 99 ILE A CA 1
ATOM 755 C C . ILE A 1 99 ? 2.336 -4.159 -13.662 1.00 86.12 99 ILE A C 1
ATOM 757 O O . ILE A 1 99 ? 1.564 -3.218 -13.510 1.00 86.12 99 ILE A O 1
ATOM 761 N N . GLY A 1 100 ? 2.904 -4.442 -14.844 1.00 84.12 100 GLY A N 1
ATOM 762 C CA . GLY A 1 100 ? 2.577 -3.795 -16.121 1.00 84.12 100 GLY A CA 1
ATOM 763 C C . GLY A 1 100 ? 3.001 -2.330 -16.256 1.00 84.12 100 GLY A C 1
ATOM 764 O O . GLY A 1 100 ? 2.360 -1.569 -16.975 1.00 84.12 100 GLY A O 1
ATOM 765 N N . LEU A 1 101 ? 4.081 -1.927 -15.579 1.00 81.62 101 LEU A N 1
ATOM 766 C CA . LEU A 1 101 ? 4.641 -0.569 -15.651 1.00 81.62 101 LEU A CA 1
ATOM 767 C C . LEU A 1 101 ? 5.736 -0.392 -16.715 1.00 81.62 101 LEU A C 1
ATOM 769 O O . LEU A 1 101 ? 6.228 0.721 -16.874 1.00 81.62 101 LEU A O 1
ATOM 773 N N . MET A 1 102 ? 6.122 -1.451 -17.433 1.00 76.88 102 MET A N 1
ATOM 774 C CA . MET A 1 102 ? 7.075 -1.364 -18.549 1.00 76.88 102 MET A CA 1
ATOM 775 C C . MET A 1 102 ? 6.386 -1.619 -19.901 1.00 76.88 102 MET A C 1
ATOM 777 O O . MET A 1 102 ? 5.631 -2.592 -20.008 1.00 76.88 102 MET A O 1
ATOM 781 N N . PRO A 1 103 ? 6.655 -0.788 -20.930 1.00 66.19 103 PRO A N 1
ATOM 782 C CA . PRO A 1 103 ? 6.262 -1.045 -22.317 1.00 66.19 103 PRO A CA 1
ATOM 783 C C . PRO A 1 103 ? 6.881 -2.339 -22.868 1.00 66.19 103 PRO A C 1
ATOM 785 O O . PRO A 1 103 ? 7.911 -2.802 -22.375 1.00 66.19 103 PRO A O 1
ATOM 788 N N . LEU A 1 104 ? 6.278 -2.919 -23.913 1.00 55.97 104 LEU A N 1
ATOM 789 C CA . LEU A 1 104 ? 6.749 -4.181 -24.504 1.00 55.97 104 LEU A CA 1
ATOM 790 C C . LEU A 1 104 ? 8.161 -4.051 -25.105 1.00 55.97 104 LEU A C 1
ATOM 792 O O . LEU A 1 104 ? 8.894 -5.036 -25.153 1.00 55.97 104 LEU A O 1
ATOM 796 N N . GLU A 1 105 ? 8.541 -2.850 -25.551 1.00 62.88 105 GLU A N 1
ATOM 797 C CA . GLU A 1 105 ? 9.814 -2.590 -26.226 1.00 62.88 105 GLU A CA 1
ATOM 798 C C . GLU A 1 105 ? 11.015 -2.626 -25.263 1.00 62.88 105 GLU A C 1
ATOM 800 O O . GLU A 1 105 ? 12.063 -3.155 -25.616 1.00 62.88 105 GLU A O 1
ATOM 805 N N . GLU A 1 106 ? 10.853 -2.170 -24.016 1.00 60.06 106 GLU A N 1
ATOM 806 C CA . GLU A 1 106 ? 11.916 -2.161 -22.989 1.00 60.06 106 GLU A CA 1
ATOM 807 C C . GLU A 1 106 ? 12.162 -3.541 -22.347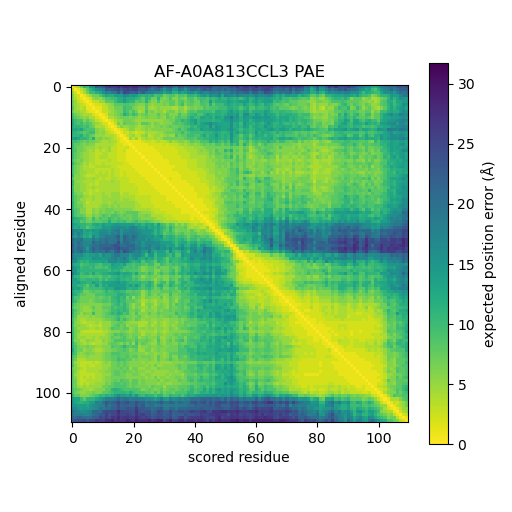 1.00 60.06 106 GLU A C 1
ATOM 809 O O . GLU A 1 106 ? 13.080 -3.722 -21.547 1.00 60.06 106 GLU A O 1
ATOM 814 N N . ILE A 1 107 ? 11.341 -4.543 -22.681 1.00 53.72 107 ILE A N 1
ATOM 815 C CA . ILE A 1 107 ? 11.570 -5.943 -22.298 1.00 53.72 107 ILE A CA 1
ATOM 816 C C . ILE A 1 107 ? 12.620 -6.599 -23.210 1.00 53.72 107 ILE A C 1
ATOM 818 O O . ILE A 1 107 ? 13.214 -7.593 -22.801 1.00 53.72 107 ILE A O 1
ATOM 822 N N . LEU 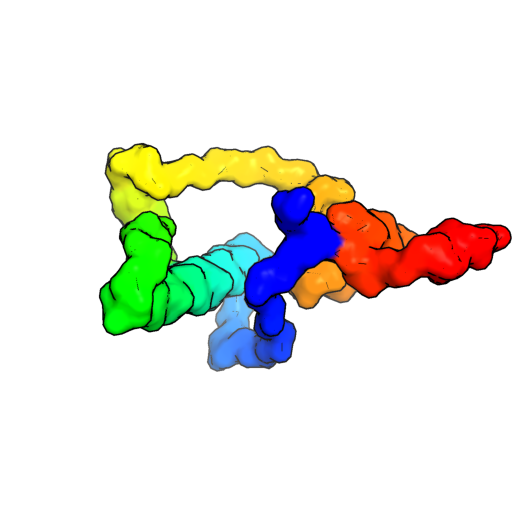A 1 108 ? 12.838 -6.061 -24.416 1.00 50.84 108 LEU A N 1
ATOM 823 C CA . LEU A 1 108 ? 13.650 -6.685 -25.466 1.00 50.84 108 LEU A CA 1
ATOM 824 C C . LEU A 1 108 ? 15.123 -6.252 -25.475 1.00 50.84 108 LEU A C 1
ATOM 826 O O . LEU A 1 108 ? 15.922 -6.904 -26.141 1.00 50.84 108 LEU A O 1
ATOM 830 N N . ASP A 1 109 ? 15.485 -5.216 -24.719 1.00 50.31 109 ASP A N 1
ATOM 831 C CA . ASP A 1 109 ? 16.878 -4.824 -24.496 1.00 50.31 109 ASP A CA 1
ATOM 832 C C . ASP A 1 109 ? 17.442 -5.572 -23.266 1.00 50.31 109 ASP A C 1
ATOM 834 O O . ASP A 1 109 ? 17.588 -5.008 -22.177 1.00 50.31 109 ASP A O 1
ATOM 838 N N . GLU A 1 110 ? 17.708 -6.875 -23.430 1.00 50.25 110 GLU A N 1
ATOM 839 C CA . GLU A 1 110 ? 18.673 -7.629 -22.604 1.00 50.25 110 GLU A CA 1
ATOM 840 C C . GLU A 1 110 ? 20.067 -7.616 -23.244 1.00 50.25 110 GLU A C 1
ATOM 842 O O . GLU A 1 110 ? 20.173 -7.892 -24.462 1.00 50.25 110 GLU A O 1
#

Foldseek 3Di:
DQLADPDDDDDDDPDDDPDPVVVVLVVVQVVQVVQVVVQVVCVVVVVDGDDGDDDSVVVVVVCVVVVDPDDDDDPLQPLCCLRHHDDDPVSVVSSCVSSVVDDPVVVPPD

Mean predicted aligned error: 9.42 Å

Sequence (110 aa):
MGQAPINWRSARQSTITLSTAESELAASVEGALALLSAEALGSELNLGKMRSRIKAGWIYERLQAEDLELEHWPGDLQLADALTKPLSSMRLRSLARMIGLMPLEEILDE